Protein AF-A0A2N4XEI5-F1 (afdb_monomer)

Solvent-accessible surface area (backbone atoms only — not comparable to full-atom values): 5217 Å² total; per-residue (Å²): 107,72,58,40,72,76,58,39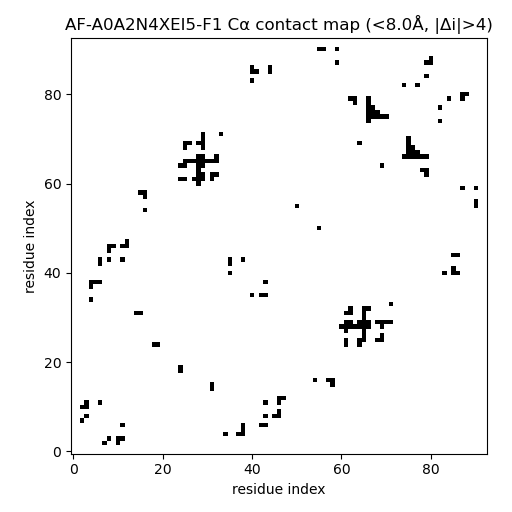,44,69,50,42,35,53,61,60,65,62,84,62,69,72,79,52,38,46,60,49,8,24,52,52,49,52,46,32,72,72,65,34,61,70,57,49,42,65,33,50,70,87,55,54,72,70,53,30,52,51,37,49,52,28,44,53,39,11,22,61,70,25,90,51,85,92,48,46,71,49,57,58,64,80,78,38,47,71,54,39,60,59,56,75,106

Foldseek 3Di:
DVCVLVLDLQVLLVLLQDDDPDPVLLVSLLVNVVSCVRPDLVSSCVSCVPPDLVSLVSSQSSVQSNQDRNPDPVRNPHDCCVPRVVSVVSSVD

Structure (mmCIF, N/CA/C/O backbone):
data_AF-A0A2N4XEI5-F1
#
_entry.id   AF-A0A2N4XEI5-F1
#
loop_
_atom_site.group_PDB
_atom_site.id
_atom_site.type_symbol
_atom_site.label_atom_id
_atom_site.label_alt_id
_atom_site.label_comp_id
_atom_site.label_asym_id
_atom_site.label_entity_id
_atom_site.label_seq_id
_atom_site.pdbx_PDB_ins_code
_atom_site.Cartn_x
_atom_site.Cartn_y
_atom_site.Cartn_z
_atom_site.occupancy
_atom_site.B_iso_or_equiv
_atom_site.auth_seq_id
_atom_site.auth_comp_id
_atom_site.auth_asym_id
_atom_site.auth_atom_id
_atom_site.pdbx_PDB_model_num
ATOM 1 N N . MET A 1 1 ? 12.646 -3.577 8.114 1.00 57.78 1 MET A N 1
ATOM 2 C CA . MET A 1 1 ? 12.045 -4.205 6.916 1.00 57.78 1 MET A CA 1
ATOM 3 C C . MET A 1 1 ? 11.624 -5.638 7.192 1.00 57.78 1 MET A C 1
ATOM 5 O O . MET A 1 1 ? 10.484 -5.951 6.899 1.00 57.78 1 MET A O 1
ATOM 9 N N . GLU A 1 2 ? 12.463 -6.474 7.811 1.00 61.88 2 GLU A N 1
ATOM 10 C CA . GLU A 1 2 ? 12.153 -7.897 8.059 1.00 61.88 2 GLU A CA 1
ATOM 11 C C . GLU A 1 2 ? 10.802 -8.149 8.763 1.00 61.88 2 GLU A C 1
ATOM 13 O O . GLU A 1 2 ? 10.045 -9.004 8.315 1.00 61.88 2 GLU A O 1
ATOM 18 N N . SER A 1 3 ? 10.421 -7.345 9.764 1.00 61.50 3 SER A N 1
ATOM 19 C CA . SER A 1 3 ? 9.113 -7.477 10.438 1.00 61.50 3 SER A CA 1
ATOM 20 C C . SER A 1 3 ? 7.908 -7.089 9.565 1.00 61.50 3 SER A C 1
ATOM 22 O O . SER A 1 3 ? 6.832 -7.665 9.683 1.00 61.50 3 SER A O 1
ATOM 24 N N . ALA A 1 4 ? 8.063 -6.135 8.641 1.00 63.12 4 ALA A N 1
ATOM 25 C CA . ALA A 1 4 ? 6.998 -5.810 7.686 1.00 63.12 4 ALA A CA 1
ATOM 26 C C . ALA A 1 4 ? 6.851 -6.917 6.629 1.00 63.12 4 ALA A C 1
ATOM 28 O O . ALA A 1 4 ? 5.744 -7.213 6.192 1.00 63.12 4 ALA A O 1
ATOM 29 N N . LEU A 1 5 ? 7.956 -7.581 6.275 1.00 63.44 5 LEU A N 1
ATOM 30 C CA . LEU A 1 5 ? 7.970 -8.714 5.348 1.00 63.44 5 LEU A CA 1
ATOM 31 C C . LEU A 1 5 ? 7.408 -10.002 5.973 1.00 63.44 5 LEU A C 1
ATOM 33 O O . LEU A 1 5 ? 6.823 -10.813 5.260 1.00 63.44 5 LEU A O 1
ATOM 37 N N . SER A 1 6 ? 7.488 -10.172 7.300 1.00 68.00 6 SER A N 1
ATOM 38 C CA . SER A 1 6 ? 6.703 -11.196 8.016 1.00 68.00 6 SER A CA 1
ATOM 39 C C . SER A 1 6 ? 5.213 -10.823 8.134 1.00 68.00 6 SER A C 1
ATOM 41 O O . SER A 1 6 ? 4.356 -11.655 8.454 1.00 68.00 6 SER A O 1
ATOM 43 N N . GLY A 1 7 ? 4.880 -9.583 7.769 1.00 61.53 7 GLY A N 1
ATOM 44 C CA . GLY A 1 7 ? 3.550 -8.999 7.724 1.00 61.53 7 GLY A CA 1
ATOM 45 C C . GLY A 1 7 ? 2.946 -8.724 9.095 1.00 61.53 7 GLY A C 1
ATOM 46 O O . GLY A 1 7 ? 1.762 -8.974 9.316 1.00 61.53 7 GLY A O 1
ATOM 47 N N . ASP A 1 8 ? 3.782 -8.209 9.990 1.00 82.75 8 ASP A N 1
ATOM 48 C CA . ASP A 1 8 ? 3.363 -7.532 11.209 1.00 82.75 8 ASP A CA 1
ATOM 49 C C . ASP A 1 8 ? 2.530 -6.281 10.879 1.00 82.75 8 ASP A C 1
ATOM 51 O O . ASP A 1 8 ? 2.972 -5.395 10.142 1.00 82.75 8 ASP A O 1
ATOM 55 N N . ILE A 1 9 ? 1.314 -6.217 11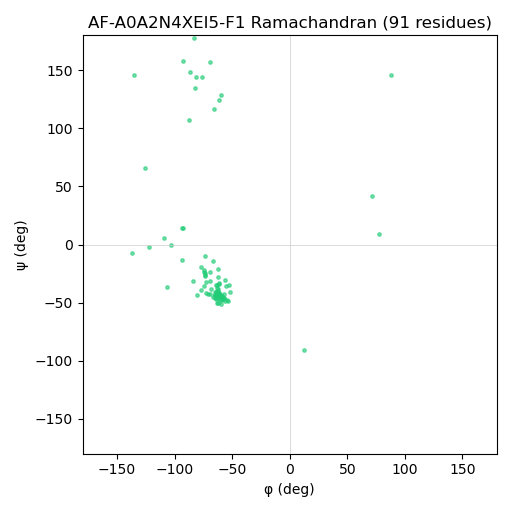.421 1.00 84.12 9 ILE A N 1
ATOM 56 C CA . ILE A 1 9 ? 0.318 -5.190 11.087 1.00 84.12 9 ILE A CA 1
ATOM 57 C C . ILE A 1 9 ? 0.811 -3.785 11.453 1.00 84.12 9 ILE A C 1
ATOM 59 O O . ILE A 1 9 ? 0.694 -2.866 10.639 1.00 84.12 9 ILE A O 1
ATOM 63 N N . ASP A 1 10 ? 1.395 -3.617 12.639 1.00 85.12 10 ASP A N 1
ATOM 64 C CA . ASP A 1 10 ? 1.842 -2.307 13.116 1.00 85.12 10 ASP A CA 1
ATOM 65 C C . ASP A 1 10 ? 3.034 -1.793 12.304 1.00 85.12 10 ASP A C 1
ATOM 67 O O . ASP A 1 10 ? 3.100 -0.608 11.963 1.00 85.12 10 ASP A O 1
ATOM 71 N N . SER A 1 11 ? 3.948 -2.686 11.920 1.00 85.56 11 SER A N 1
ATOM 72 C CA . SER A 1 11 ? 5.077 -2.359 11.049 1.00 85.56 11 SER A CA 1
ATOM 73 C C . SER A 1 11 ? 4.629 -1.946 9.648 1.00 85.56 11 SER A C 1
ATOM 75 O O . SER A 1 11 ? 5.158 -0.966 9.120 1.00 85.56 11 SER A O 1
ATOM 77 N N . ILE A 1 12 ? 3.658 -2.653 9.053 1.00 89.25 12 ILE A N 1
ATOM 78 C CA . ILE A 1 12 ? 3.102 -2.283 7.742 1.00 89.25 12 ILE A CA 1
ATOM 79 C C . ILE A 1 12 ? 2.440 -0.909 7.842 1.00 89.25 12 ILE A C 1
ATOM 81 O O . ILE A 1 12 ? 2.788 -0.014 7.077 1.00 89.25 12 ILE A O 1
ATOM 85 N N . LYS A 1 13 ? 1.563 -0.701 8.833 1.00 88.62 13 LYS A N 1
ATOM 86 C CA . LYS A 1 13 ? 0.884 0.585 9.033 1.00 88.62 13 LYS A CA 1
ATOM 87 C C . LYS A 1 13 ? 1.882 1.724 9.215 1.00 88.62 13 LYS A C 1
ATOM 89 O O . LYS A 1 13 ? 1.744 2.768 8.586 1.00 88.62 13 LYS A O 1
ATOM 94 N N . LYS A 1 14 ? 2.903 1.532 10.053 1.00 89.56 14 LYS A N 1
ATOM 95 C CA . LYS A 1 14 ? 3.936 2.546 10.286 1.00 89.56 14 LYS A CA 1
ATOM 96 C C . LYS A 1 14 ? 4.675 2.891 8.997 1.00 89.56 14 LYS A C 1
ATOM 98 O O . LYS A 1 14 ? 4.867 4.069 8.727 1.00 89.56 14 LYS A O 1
ATOM 103 N N . LEU A 1 15 ? 5.054 1.889 8.202 1.00 89.81 15 LEU A N 1
ATOM 104 C CA . LEU A 1 15 ? 5.714 2.096 6.913 1.00 89.81 15 LEU A CA 1
ATOM 105 C C . LEU A 1 15 ? 4.814 2.879 5.946 1.00 89.81 15 LEU A C 1
ATOM 107 O O . LEU A 1 15 ? 5.267 3.851 5.350 1.00 89.81 15 LEU A O 1
ATOM 111 N N . SER A 1 16 ? 3.538 2.506 5.841 1.00 89.69 16 SER A N 1
ATOM 112 C CA . SER A 1 16 ? 2.547 3.150 4.968 1.00 89.69 16 SER A CA 1
ATOM 113 C C . SER A 1 16 ? 2.275 4.619 5.299 1.00 89.69 16 SER A C 1
ATOM 115 O O . SER A 1 16 ? 1.778 5.351 4.448 1.00 89.69 16 SER A O 1
ATOM 117 N N . LEU A 1 17 ? 2.588 5.044 6.525 1.00 90.75 17 LEU A N 1
ATOM 118 C CA . LEU A 1 17 ? 2.357 6.399 7.027 1.00 90.75 17 LEU A CA 1
ATOM 119 C C . LEU A 1 17 ? 3.648 7.205 7.208 1.00 90.75 17 LEU A C 1
ATOM 121 O O . LEU A 1 17 ? 3.599 8.309 7.744 1.00 90.75 17 LEU A O 1
ATOM 125 N N . LEU A 1 18 ? 4.803 6.670 6.799 1.00 88.94 18 LEU A N 1
ATOM 126 C CA . LEU A 1 18 ? 6.038 7.446 6.813 1.00 88.94 18 LEU A CA 1
ATOM 127 C C . LEU A 1 18 ? 5.931 8.589 5.812 1.00 88.94 18 LEU A C 1
ATOM 129 O O . LEU A 1 18 ? 5.837 8.370 4.606 1.00 88.94 18 LEU A O 1
ATOM 133 N N . GLU A 1 19 ? 5.978 9.804 6.338 1.00 81.00 19 GLU A N 1
ATOM 134 C CA . GLU A 1 19 ? 5.994 11.009 5.534 1.00 81.00 19 GLU A CA 1
ATOM 135 C C . GLU A 1 19 ? 7.407 11.304 5.044 1.00 81.00 19 GLU A C 1
ATOM 137 O O . GLU A 1 19 ? 8.390 11.258 5.786 1.00 81.00 19 GLU A O 1
ATOM 142 N N . PHE A 1 20 ? 7.493 11.640 3.765 1.00 76.88 20 PHE A N 1
ATOM 143 C CA . PHE A 1 20 ? 8.738 11.970 3.101 1.00 76.88 20 PHE A CA 1
ATOM 144 C C . PHE A 1 20 ? 8.556 13.213 2.240 1.00 76.88 20 PHE A C 1
ATOM 146 O O . PHE A 1 20 ? 7.505 13.401 1.621 1.00 76.88 20 PHE A O 1
ATOM 153 N N . ASN A 1 21 ? 9.607 14.025 2.150 1.00 66.81 21 ASN A N 1
ATOM 154 C CA . ASN A 1 21 ? 9.649 15.162 1.239 1.00 66.81 21 ASN A CA 1
ATOM 155 C C . ASN A 1 21 ? 9.897 14.684 -0.208 1.00 66.81 21 ASN A C 1
ATOM 157 O O . ASN A 1 21 ? 10.619 13.716 -0.451 1.00 66.81 21 ASN A O 1
ATOM 161 N N . ASP A 1 22 ? 9.260 15.374 -1.154 1.00 63.00 22 ASP A N 1
ATOM 162 C CA . ASP A 1 22 ? 9.267 15.234 -2.621 1.00 63.00 22 ASP A CA 1
ATOM 163 C C . ASP A 1 22 ? 9.895 13.967 -3.220 1.00 63.00 22 ASP A C 1
ATOM 165 O O . ASP A 1 22 ? 9.188 12.981 -3.421 1.00 63.00 22 ASP A O 1
ATOM 169 N N . ALA A 1 23 ? 11.195 13.966 -3.532 1.00 64.00 23 ALA A N 1
ATOM 170 C CA . ALA A 1 23 ? 11.824 12.900 -4.321 1.00 64.00 23 ALA A CA 1
ATOM 171 C C . ALA A 1 23 ? 11.773 11.512 -3.654 1.00 64.00 23 ALA A C 1
ATOM 173 O O . ALA A 1 23 ? 11.741 10.486 -4.333 1.00 64.00 23 ALA A O 1
ATOM 174 N N . VAL A 1 24 ? 11.727 11.464 -2.322 1.00 74.19 24 VAL A N 1
ATOM 175 C CA . VAL A 1 24 ? 11.716 10.200 -1.573 1.00 74.19 24 VAL A CA 1
ATOM 176 C C . VAL A 1 24 ? 10.329 9.543 -1.609 1.00 74.19 24 VAL A C 1
ATOM 178 O O . VAL A 1 24 ? 10.221 8.326 -1.461 1.00 74.19 24 VAL A O 1
ATOM 181 N N . ARG A 1 25 ? 9.267 10.306 -1.916 1.00 73.25 25 ARG A N 1
ATOM 182 C CA . ARG A 1 25 ? 7.903 9.772 -2.060 1.00 73.25 25 ARG A CA 1
ATOM 183 C C . ARG A 1 25 ? 7.780 8.770 -3.208 1.00 73.25 25 ARG A C 1
ATOM 185 O O . ARG A 1 25 ? 7.041 7.802 -3.066 1.00 73.25 25 ARG A O 1
ATOM 192 N N . TYR A 1 26 ? 8.518 8.970 -4.304 1.00 73.19 26 TYR A N 1
ATOM 193 C CA . TYR A 1 26 ? 8.515 8.053 -5.451 1.00 73.19 26 TYR A CA 1
ATOM 194 C C . TYR A 1 26 ? 9.040 6.670 -5.071 1.00 73.19 26 TYR A C 1
ATOM 196 O O . TYR A 1 26 ? 8.382 5.657 -5.304 1.00 73.19 26 TYR A O 1
ATOM 204 N N . VAL A 1 27 ? 10.209 6.644 -4.426 1.00 80.06 27 VAL A N 1
ATOM 205 C CA . VAL A 1 27 ? 10.848 5.405 -3.971 1.00 80.06 27 VAL A CA 1
ATOM 206 C C . VAL A 1 27 ? 9.981 4.718 -2.920 1.00 80.06 27 VAL A C 1
ATOM 208 O O . VAL A 1 27 ? 9.780 3.508 -2.983 1.00 80.06 27 VAL A O 1
ATOM 211 N N . HIS A 1 28 ? 9.417 5.488 -1.987 1.00 89.31 28 HIS A N 1
ATOM 212 C CA . HIS A 1 28 ? 8.561 4.938 -0.939 1.00 89.31 28 HIS A CA 1
ATOM 213 C C . HIS A 1 28 ? 7.268 4.326 -1.488 1.00 89.31 28 HIS A C 1
ATOM 215 O O . HIS A 1 28 ? 6.886 3.231 -1.080 1.00 89.31 28 HIS A O 1
ATOM 221 N N . GLY A 1 29 ? 6.631 4.975 -2.466 1.00 89.94 29 GLY A N 1
ATOM 222 C CA . GLY A 1 29 ? 5.451 4.436 -3.142 1.00 89.94 29 GLY A CA 1
ATOM 223 C C . GLY A 1 29 ? 5.712 3.076 -3.788 1.00 89.94 29 GLY A C 1
ATOM 224 O O . GLY A 1 29 ? 4.942 2.138 -3.580 1.00 89.94 29 GLY A O 1
ATOM 225 N N . ALA A 1 30 ? 6.833 2.933 -4.504 1.00 90.25 30 ALA A N 1
ATOM 226 C CA . ALA A 1 30 ? 7.226 1.659 -5.110 1.00 90.25 30 ALA A CA 1
ATOM 227 C C . ALA A 1 30 ? 7.449 0.558 -4.056 1.00 90.25 30 ALA A C 1
ATOM 229 O O . ALA A 1 30 ? 6.972 -0.561 -4.225 1.00 90.25 30 ALA A O 1
ATOM 230 N N . VAL A 1 31 ? 8.091 0.891 -2.929 1.00 91.06 31 VAL A N 1
ATOM 231 C CA . VAL A 1 31 ? 8.295 -0.048 -1.811 1.00 91.06 31 VAL A CA 1
ATOM 232 C C . VAL A 1 31 ? 6.967 -0.527 -1.224 1.00 91.06 31 VAL A C 1
ATOM 234 O O . VAL A 1 31 ? 6.825 -1.712 -0.923 1.00 91.06 31 VAL A O 1
ATOM 237 N N . ILE A 1 32 ? 5.982 0.363 -1.064 1.00 93.75 32 ILE A N 1
ATOM 238 C CA . ILE A 1 32 ? 4.658 -0.024 -0.562 1.00 93.75 32 ILE A CA 1
ATOM 239 C C . ILE A 1 32 ? 3.958 -0.959 -1.560 1.00 93.75 32 ILE A C 1
ATOM 241 O O . ILE A 1 32 ? 3.388 -1.967 -1.146 1.00 93.75 32 ILE A O 1
ATOM 245 N N . VAL A 1 33 ? 4.020 -0.667 -2.861 1.00 94.56 33 VAL A N 1
ATOM 246 C CA . VAL A 1 33 ? 3.436 -1.531 -3.902 1.00 94.56 33 VAL A CA 1
ATOM 247 C C . VAL A 1 33 ? 4.072 -2.923 -3.883 1.00 94.56 33 VAL A C 1
ATOM 249 O O . VAL A 1 33 ? 3.353 -3.923 -3.846 1.00 94.56 33 VAL A O 1
ATOM 252 N N . ASP A 1 34 ? 5.401 -3.004 -3.835 1.00 91.94 34 ASP A N 1
ATOM 253 C CA . ASP A 1 34 ? 6.119 -4.280 -3.766 1.00 91.94 34 ASP A CA 1
ATOM 254 C C . ASP A 1 34 ? 5.783 -5.057 -2.489 1.00 91.94 34 ASP A C 1
ATOM 256 O O . ASP A 1 34 ? 5.584 -6.275 -2.535 1.00 91.94 34 ASP A O 1
ATOM 260 N N . LEU A 1 35 ? 5.635 -4.358 -1.359 1.00 92.62 35 LEU A N 1
ATOM 261 C CA . LEU A 1 35 ? 5.188 -4.967 -0.112 1.00 92.62 35 LEU A CA 1
ATOM 262 C C . LEU A 1 35 ? 3.806 -5.604 -0.279 1.00 92.62 35 LEU A C 1
ATOM 264 O O . LEU A 1 35 ? 3.640 -6.762 0.100 1.00 92.62 35 LEU A O 1
ATOM 268 N N . ILE A 1 36 ? 2.837 -4.894 -0.869 1.00 94.88 36 ILE A N 1
ATOM 269 C CA . ILE A 1 36 ? 1.487 -5.428 -1.112 1.00 94.88 36 ILE A CA 1
ATOM 270 C C . ILE A 1 36 ? 1.549 -6.668 -2.006 1.00 94.88 36 ILE A C 1
ATOM 272 O O . ILE A 1 36 ? 0.905 -7.672 -1.700 1.00 94.88 36 ILE A O 1
ATOM 276 N N . LEU A 1 37 ? 2.346 -6.630 -3.078 1.00 93.00 37 LEU A N 1
ATOM 277 C CA . LEU A 1 37 ? 2.529 -7.775 -3.975 1.00 93.00 37 LEU A CA 1
ATOM 278 C C . LEU A 1 37 ? 3.131 -8.989 -3.259 1.00 93.00 37 LEU A C 1
ATOM 280 O O . LEU A 1 37 ? 2.804 -10.123 -3.603 1.00 93.00 37 LEU A O 1
ATOM 284 N N . GLN A 1 38 ? 3.992 -8.765 -2.268 1.00 92.88 38 GLN A N 1
ATOM 285 C CA . GLN A 1 38 ? 4.638 -9.830 -1.511 1.00 92.88 38 GLN A CA 1
ATOM 286 C C . GLN A 1 38 ? 3.744 -10.418 -0.412 1.00 92.88 38 GLN A C 1
ATOM 288 O O . GLN A 1 38 ? 3.717 -11.636 -0.236 1.00 92.88 38 GLN A O 1
ATOM 293 N N . ILE A 1 39 ? 3.036 -9.579 0.351 1.00 92.75 39 ILE A N 1
ATOM 294 C CA . ILE A 1 39 ? 2.248 -10.026 1.515 1.00 92.75 39 ILE A CA 1
ATOM 295 C C . ILE A 1 39 ? 0.782 -10.321 1.183 1.00 92.75 39 ILE A C 1
ATOM 297 O O . ILE A 1 39 ? 0.078 -10.924 1.995 1.00 92.75 39 ILE A O 1
ATOM 301 N N . GLY A 1 40 ? 0.328 -9.890 0.008 1.00 94.44 40 GLY A N 1
ATOM 302 C CA . GLY A 1 40 ? -1.047 -9.998 -0.452 1.00 94.44 40 GLY A CA 1
ATOM 303 C C . GLY A 1 40 ? -1.923 -8.817 -0.029 1.00 94.44 40 GLY A C 1
ATOM 304 O O . GLY A 1 40 ? -1.809 -8.265 1.070 1.00 94.44 40 GLY A O 1
ATOM 305 N N . GLU A 1 41 ? -2.867 -8.476 -0.906 1.00 95.31 41 GLU A N 1
ATOM 306 C CA . GLU A 1 41 ? -3.768 -7.331 -0.756 1.00 95.31 41 GLU A CA 1
ATOM 307 C C . GLU A 1 41 ? -4.524 -7.334 0.581 1.00 95.31 41 GLU A C 1
ATOM 309 O O . GLU A 1 41 ? -4.530 -6.334 1.295 1.00 95.31 41 GLU A O 1
ATOM 314 N N . GLN A 1 42 ? -5.127 -8.466 0.954 1.00 94.88 42 GLN A N 1
ATOM 315 C CA . GLN A 1 42 ? -5.959 -8.566 2.159 1.00 94.88 42 GLN A CA 1
ATOM 316 C C . GLN A 1 42 ? -5.160 -8.332 3.445 1.00 94.88 42 GLN A C 1
ATOM 318 O O . GLN A 1 42 ? -5.662 -7.724 4.392 1.00 94.88 42 GLN A O 1
ATOM 323 N N . LYS A 1 43 ? -3.897 -8.773 3.473 1.00 93.69 43 LYS A N 1
ATOM 324 C CA . LYS A 1 43 ? -3.021 -8.590 4.632 1.00 93.69 43 LYS A CA 1
ATOM 325 C C . LYS A 1 43 ? -2.620 -7.126 4.786 1.00 93.69 43 LYS A C 1
ATOM 327 O O . LYS A 1 43 ? -2.681 -6.588 5.890 1.00 93.69 43 LYS A O 1
ATOM 332 N N . TYR A 1 44 ? -2.290 -6.465 3.677 1.00 96.19 44 TYR A N 1
ATOM 333 C CA . TYR A 1 44 ? -2.046 -5.027 3.688 1.00 96.19 44 TYR A CA 1
ATOM 334 C C . TYR A 1 44 ? -3.303 -4.242 4.078 1.00 96.19 44 TYR A C 1
ATOM 336 O O . TYR A 1 44 ? -3.235 -3.386 4.957 1.00 96.19 44 TYR A O 1
ATOM 344 N N . LEU A 1 45 ? -4.462 -4.566 3.496 1.00 96.00 45 LEU A N 1
ATOM 345 C CA . LEU A 1 45 ? -5.729 -3.917 3.826 1.00 96.00 45 LEU A CA 1
ATOM 346 C C . LEU A 1 45 ? -6.009 -3.992 5.330 1.00 96.00 45 LEU A C 1
ATOM 348 O O . LEU A 1 45 ? -6.265 -2.959 5.945 1.00 96.00 45 LEU A O 1
ATOM 352 N N . GLY A 1 46 ? -5.865 -5.179 5.931 1.00 95.31 46 GLY A N 1
ATOM 353 C CA . GLY A 1 46 ? -6.011 -5.383 7.374 1.00 95.31 46 GLY A CA 1
ATOM 354 C C . GLY A 1 46 ? -5.146 -4.441 8.217 1.00 95.31 46 GLY A C 1
ATOM 355 O O . GLY A 1 46 ? -5.594 -3.966 9.259 1.00 95.31 46 GLY A O 1
ATOM 356 N N . SER A 1 47 ? -3.946 -4.099 7.738 1.00 94.06 47 SER A N 1
ATOM 357 C CA . SER A 1 47 ? -3.043 -3.189 8.448 1.00 94.06 47 SER A CA 1
ATOM 358 C C . SER A 1 47 ? -3.462 -1.716 8.405 1.00 94.06 47 SER A C 1
ATOM 360 O O . SER A 1 47 ? -3.163 -0.954 9.326 1.00 94.06 47 SER A O 1
ATOM 362 N N . ILE A 1 48 ? -4.210 -1.314 7.375 1.00 94.88 48 ILE A N 1
ATOM 363 C CA . ILE A 1 48 ? -4.631 0.078 7.176 1.00 94.88 48 ILE A CA 1
ATOM 364 C C . ILE A 1 48 ? -6.096 0.333 7.558 1.00 94.88 48 ILE A C 1
ATOM 366 O O . ILE A 1 48 ? -6.539 1.476 7.486 1.00 94.88 48 ILE A O 1
ATOM 370 N N . LEU A 1 49 ? -6.848 -0.675 8.021 1.00 94.06 49 LEU A N 1
ATOM 371 C CA . LEU A 1 49 ? -8.277 -0.540 8.363 1.00 94.06 49 LEU A CA 1
ATOM 372 C C . LEU A 1 49 ? -8.574 0.558 9.395 1.00 94.06 49 LEU A C 1
ATOM 374 O O . LEU A 1 49 ? -9.643 1.161 9.363 1.00 94.06 49 LEU A O 1
ATOM 378 N N . SER A 1 50 ? -7.633 0.825 10.302 1.00 92.31 50 SER A N 1
ATOM 379 C CA . SER A 1 50 ? -7.765 1.828 11.369 1.00 92.31 50 SER A CA 1
ATOM 380 C C . SER A 1 50 ? -7.227 3.214 10.989 1.00 92.31 50 SER A C 1
ATOM 382 O O . SER A 1 50 ? -6.974 4.034 11.872 1.00 92.31 50 SER A O 1
ATOM 384 N N . THR A 1 51 ? -6.979 3.473 9.702 1.00 93.31 51 THR A N 1
ATOM 385 C CA . THR A 1 51 ? -6.493 4.777 9.229 1.00 93.31 51 THR A CA 1
ATOM 386 C C . THR A 1 51 ? -7.624 5.795 9.080 1.00 93.31 51 THR A C 1
ATOM 388 O O . THR A 1 51 ? -8.752 5.456 8.712 1.00 93.31 51 THR A O 1
ATOM 391 N N . ASN A 1 52 ? -7.321 7.057 9.388 1.00 94.44 52 ASN A N 1
ATOM 392 C CA . ASN A 1 52 ? -8.238 8.181 9.189 1.00 94.44 52 ASN A CA 1
ATOM 393 C C . ASN A 1 52 ? -8.191 8.697 7.732 1.00 94.44 52 ASN A C 1
ATOM 395 O O . ASN A 1 52 ? -7.417 8.203 6.915 1.00 94.44 52 ASN A O 1
ATOM 399 N N . GLN A 1 53 ? -9.012 9.695 7.393 1.00 94.00 53 GLN A N 1
ATOM 400 C CA . GLN A 1 53 ? -9.107 10.203 6.016 1.00 94.00 53 GLN A CA 1
ATOM 401 C C . GLN A 1 53 ? -7.804 10.817 5.480 1.00 94.00 53 GLN A C 1
ATOM 403 O O . GLN A 1 53 ? -7.437 10.571 4.333 1.00 94.00 53 GLN A O 1
ATOM 408 N N . GLU A 1 54 ? -7.067 11.562 6.303 1.00 92.69 54 GLU A N 1
ATOM 409 C CA . GLU A 1 54 ? -5.780 12.151 5.900 1.00 92.69 54 GLU A CA 1
ATOM 410 C C . GLU A 1 54 ? -4.743 11.061 5.602 1.00 92.69 54 GLU A C 1
ATOM 412 O O . GLU A 1 54 ? -4.066 11.081 4.575 1.00 92.69 54 GLU A O 1
ATOM 417 N N . GLN A 1 55 ? -4.683 10.047 6.463 1.00 94.19 55 GLN A N 1
ATOM 418 C CA . GLN A 1 55 ? -3.821 8.882 6.297 1.00 94.19 55 GLN A CA 1
ATOM 419 C C . GLN A 1 55 ? -4.194 8.068 5.054 1.00 94.19 55 GLN A C 1
ATOM 421 O O . GLN A 1 55 ? -3.311 7.632 4.318 1.00 94.19 55 GLN A O 1
ATOM 426 N N . LYS A 1 56 ? -5.491 7.893 4.776 1.00 95.38 56 LYS A N 1
ATOM 427 C CA . LYS A 1 56 ? -5.963 7.250 3.542 1.00 95.38 56 LYS A CA 1
ATOM 428 C C . LYS A 1 56 ? -5.521 8.018 2.303 1.00 95.38 56 LYS A C 1
ATOM 430 O O . LYS A 1 56 ? -5.039 7.402 1.355 1.00 95.38 56 LYS A O 1
ATOM 435 N N . TYR A 1 57 ? -5.643 9.344 2.314 1.00 93.06 57 TYR A N 1
ATOM 436 C CA . TYR A 1 57 ? -5.190 10.186 1.209 1.00 93.06 57 TYR A CA 1
ATOM 437 C C . TYR A 1 57 ? -3.679 10.055 0.973 1.00 93.06 57 TYR A C 1
ATOM 439 O O . TYR A 1 57 ? -3.240 9.896 -0.170 1.00 93.06 57 TYR A O 1
ATOM 447 N N . LEU A 1 58 ? -2.888 10.054 2.049 1.00 92.50 58 LEU A N 1
ATOM 448 C CA . LEU A 1 58 ? -1.443 9.847 1.982 1.00 92.50 58 LEU A CA 1
ATOM 449 C C . LEU A 1 58 ? -1.100 8.485 1.365 1.00 92.50 58 LEU A C 1
ATOM 451 O O . LEU A 1 58 ? -0.346 8.417 0.394 1.00 92.50 58 LEU A O 1
ATOM 455 N N . ILE A 1 59 ? -1.704 7.410 1.878 1.00 94.81 59 ILE A N 1
ATOM 456 C CA . ILE A 1 59 ? -1.496 6.049 1.371 1.00 94.81 59 ILE A CA 1
ATOM 457 C C . ILE A 1 59 ? -1.881 5.966 -0.105 1.00 94.81 59 ILE A C 1
ATOM 459 O O . ILE A 1 59 ? -1.108 5.450 -0.907 1.00 94.81 59 ILE A O 1
ATOM 463 N N . LYS A 1 60 ? -3.046 6.503 -0.482 1.00 94.88 60 LYS A N 1
ATOM 464 C CA . LYS A 1 60 ? -3.501 6.520 -1.874 1.00 94.88 60 LYS A CA 1
ATOM 465 C C . LYS A 1 60 ? -2.488 7.223 -2.776 1.00 94.88 60 LYS A C 1
ATOM 467 O O . LYS A 1 60 ? -2.126 6.680 -3.811 1.00 94.88 60 LYS A O 1
ATOM 472 N N . THR A 1 61 ? -1.992 8.383 -2.350 1.00 92.00 61 THR A N 1
ATOM 473 C CA . THR A 1 61 ? -0.979 9.144 -3.091 1.00 92.00 61 THR A CA 1
ATOM 474 C C . THR A 1 61 ? 0.288 8.315 -3.302 1.00 92.00 61 THR A C 1
ATOM 476 O O . THR A 1 61 ? 0.807 8.264 -4.413 1.00 92.00 61 THR A O 1
ATOM 479 N N . TYR A 1 62 ? 0.767 7.612 -2.271 1.00 93.81 62 TYR A N 1
ATOM 480 C CA . TYR A 1 62 ? 1.929 6.734 -2.411 1.00 93.81 62 TYR A CA 1
ATOM 481 C C . TYR A 1 62 ? 1.693 5.572 -3.373 1.00 93.81 62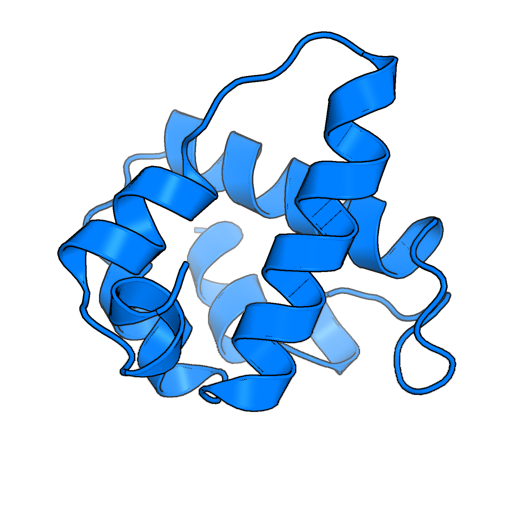 TYR A C 1
ATOM 483 O O . TYR A 1 62 ? 2.579 5.265 -4.168 1.00 93.81 62 TYR A O 1
ATOM 491 N N . LEU A 1 63 ? 0.518 4.946 -3.329 1.00 94.44 63 LEU A N 1
ATOM 492 C CA . LEU A 1 63 ? 0.187 3.841 -4.225 1.00 94.44 63 LEU A CA 1
ATOM 493 C C . LEU A 1 63 ? 0.072 4.300 -5.680 1.00 94.44 63 LEU A C 1
ATOM 495 O O . LEU A 1 63 ? 0.667 3.675 -6.554 1.00 94.44 63 LEU A O 1
ATOM 499 N N . ASP A 1 64 ? -0.617 5.414 -5.934 1.00 92.19 64 ASP A N 1
ATOM 500 C CA . ASP A 1 64 ? -0.753 5.982 -7.279 1.00 92.19 64 ASP A CA 1
ATOM 501 C C .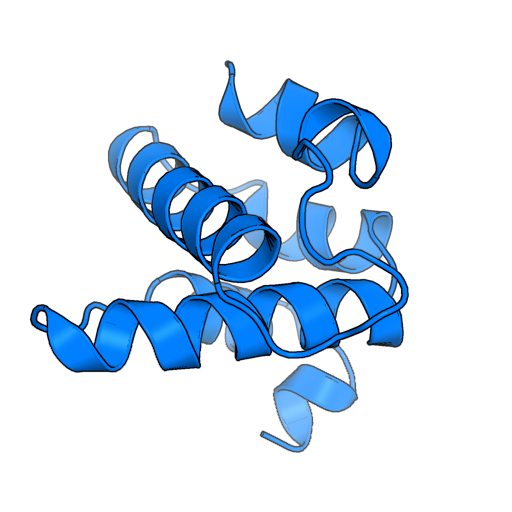 ASP A 1 64 ? 0.627 6.330 -7.867 1.00 92.19 64 ASP A C 1
ATOM 503 O O . ASP A 1 64 ? 0.929 6.006 -9.018 1.00 92.19 64 ASP A O 1
ATOM 507 N N . ILE A 1 65 ? 1.505 6.931 -7.056 1.00 90.25 65 ILE A N 1
ATOM 508 C CA . ILE A 1 65 ? 2.883 7.247 -7.445 1.00 90.25 65 ILE A CA 1
ATOM 509 C C . ILE A 1 65 ? 3.696 5.968 -7.693 1.00 90.25 65 ILE A C 1
ATOM 511 O O . ILE A 1 65 ? 4.406 5.881 -8.694 1.00 90.25 65 ILE A O 1
ATOM 515 N N . GLY A 1 66 ? 3.601 4.977 -6.804 1.00 91.00 66 GLY A N 1
ATOM 516 C CA . GLY A 1 66 ? 4.334 3.715 -6.910 1.00 91.00 66 GLY A CA 1
ATOM 517 C C . GLY A 1 66 ? 3.960 2.908 -8.151 1.00 91.00 66 GLY A C 1
ATOM 518 O O . GLY A 1 66 ? 4.835 2.325 -8.783 1.00 91.00 66 GLY A O 1
ATOM 519 N N . LEU A 1 67 ? 2.685 2.921 -8.542 1.00 92.00 67 LEU A N 1
ATOM 520 C CA . LEU A 1 67 ? 2.215 2.274 -9.769 1.00 92.00 67 LEU A CA 1
ATOM 521 C C . LEU A 1 67 ? 2.606 3.062 -11.028 1.00 92.00 67 LEU A C 1
ATOM 523 O O . LEU A 1 67 ? 2.945 2.463 -12.047 1.00 92.00 67 LEU A O 1
ATOM 527 N N . SER A 1 68 ? 2.612 4.396 -10.959 1.00 88.56 68 SER A N 1
ATOM 528 C CA . SER A 1 68 ? 2.932 5.256 -12.110 1.00 88.56 68 SER A CA 1
ATOM 529 C C . SER A 1 68 ? 4.430 5.325 -12.418 1.00 88.56 68 SER A C 1
ATOM 531 O O . SER A 1 68 ? 4.824 5.353 -13.581 1.00 88.56 68 SER A O 1
ATOM 533 N N . TYR A 1 69 ? 5.267 5.371 -11.379 1.00 83.62 69 TYR A N 1
ATOM 534 C CA . TYR A 1 69 ? 6.703 5.659 -11.490 1.00 83.62 69 TYR A CA 1
ATOM 535 C C . TYR A 1 69 ? 7.602 4.554 -10.926 1.00 83.62 69 TYR A C 1
ATOM 537 O O . TYR A 1 69 ? 8.826 4.677 -10.974 1.00 83.62 69 TYR A O 1
ATOM 545 N N . GLY A 1 70 ? 7.027 3.493 -10.358 1.00 81.81 70 GLY A N 1
ATOM 546 C CA . GLY A 1 70 ? 7.790 2.344 -9.888 1.00 81.81 70 GLY A CA 1
ATOM 547 C C . GLY A 1 70 ? 8.391 1.538 -11.038 1.00 81.81 70 GLY A C 1
ATOM 548 O O . GLY A 1 70 ? 7.891 1.535 -12.158 1.00 81.81 70 GLY A O 1
ATOM 549 N N . ASN A 1 71 ? 9.456 0.797 -10.735 1.00 81.25 71 ASN A N 1
ATOM 550 C CA . ASN A 1 71 ? 10.184 -0.014 -11.716 1.00 81.25 71 ASN A CA 1
ATOM 551 C C . ASN A 1 71 ? 9.702 -1.474 -11.778 1.00 81.25 71 ASN A C 1
ATOM 553 O O . ASN A 1 71 ? 10.407 -2.326 -12.316 1.00 81.25 71 ASN A O 1
ATOM 557 N N . ASN A 1 72 ? 8.541 -1.798 -11.196 1.00 83.50 72 ASN A N 1
ATOM 558 C CA . ASN A 1 72 ? 8.033 -3.166 -11.185 1.00 83.50 72 ASN A CA 1
ATOM 559 C C . ASN A 1 72 ? 7.212 -3.447 -12.460 1.00 83.50 72 ASN A C 1
ATOM 561 O O . ASN A 1 72 ? 6.070 -2.992 -12.562 1.00 83.50 72 ASN A O 1
ATOM 565 N N . PRO A 1 73 ? 7.729 -4.244 -13.416 1.00 85.25 73 PRO A N 1
ATOM 566 C CA . PRO A 1 73 ? 7.091 -4.433 -14.719 1.00 85.25 73 PRO A CA 1
ATOM 567 C C . PRO A 1 7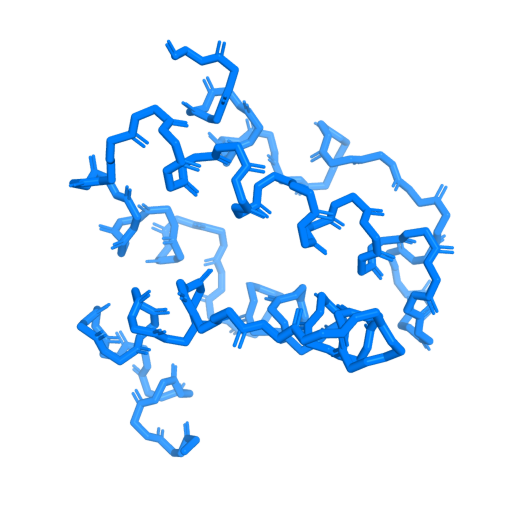3 ? 5.740 -5.157 -14.650 1.00 85.25 73 PRO A C 1
ATOM 569 O O . PRO A 1 73 ? 5.005 -5.153 -15.630 1.00 85.25 73 PRO A O 1
ATOM 572 N N . LYS A 1 74 ? 5.394 -5.787 -13.518 1.00 84.81 74 LYS A N 1
ATOM 573 C CA . LYS A 1 74 ? 4.098 -6.463 -13.350 1.00 84.81 74 LYS A CA 1
ATOM 574 C C . LYS A 1 74 ? 2.934 -5.490 -13.181 1.00 84.81 74 LYS A C 1
ATOM 576 O O . LYS A 1 74 ? 1.797 -5.880 -13.414 1.00 84.81 74 LYS A O 1
ATOM 581 N N . VAL A 1 75 ? 3.218 -4.279 -12.706 1.00 86.94 75 VAL A N 1
ATOM 582 C CA . VAL A 1 75 ? 2.202 -3.321 -12.243 1.00 86.94 75 VAL A CA 1
ATOM 583 C C . VAL A 1 75 ? 2.464 -1.889 -12.712 1.00 86.94 75 VAL A C 1
ATOM 585 O O . VAL A 1 75 ? 1.624 -1.014 -12.518 1.00 86.94 75 VAL A O 1
ATOM 588 N N . MET A 1 76 ? 3.615 -1.630 -13.334 1.00 87.88 76 MET A N 1
ATOM 589 C CA . MET A 1 76 ? 3.977 -0.308 -13.833 1.00 87.88 76 MET A CA 1
ATOM 590 C C . MET A 1 76 ? 2.960 0.191 -14.867 1.00 87.88 76 MET A C 1
ATOM 592 O O . MET A 1 76 ? 2.655 -0.500 -15.838 1.00 87.88 76 MET A O 1
ATOM 596 N N . GLY A 1 77 ? 2.464 1.411 -14.660 1.00 86.31 77 GLY A N 1
ATOM 597 C CA . GLY A 1 77 ? 1.500 2.067 -15.544 1.00 86.31 77 GLY A CA 1
ATOM 598 C C . GLY A 1 77 ? 0.059 1.572 -15.398 1.00 86.31 77 GLY A C 1
ATOM 599 O O . GLY A 1 77 ? -0.780 1.940 -16.215 1.00 86.31 77 GLY A O 1
ATOM 600 N N . THR A 1 78 ? -0.235 0.748 -14.390 1.00 90.75 78 THR A N 1
ATOM 601 C CA . THR A 1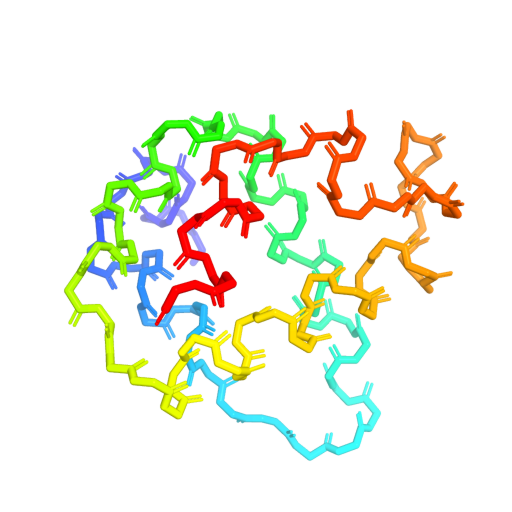 78 ? -1.604 0.297 -14.092 1.00 90.75 78 THR A CA 1
ATOM 602 C C . THR A 1 78 ? -2.288 1.200 -13.072 1.00 90.75 78 THR A C 1
ATOM 604 O O . THR A 1 78 ? -1.626 1.896 -12.299 1.00 90.75 78 THR A O 1
ATOM 607 N N . GLU A 1 79 ? -3.621 1.196 -13.054 1.00 91.75 79 GLU A N 1
ATOM 608 C CA . GLU A 1 79 ? -4.375 1.949 -12.059 1.00 91.75 79 GLU A CA 1
ATOM 609 C C . GLU A 1 79 ? -4.585 1.138 -10.777 1.00 91.75 79 GLU A C 1
ATOM 611 O O . GLU A 1 79 ? -4.760 -0.082 -10.790 1.00 91.75 79 GLU A O 1
ATOM 616 N N . LEU A 1 80 ? -4.647 1.838 -9.639 1.00 92.62 80 LEU A N 1
ATOM 617 C CA . LEU A 1 80 ? -4.845 1.215 -8.328 1.00 92.62 80 LEU A CA 1
ATOM 618 C C . LEU A 1 80 ? -6.104 0.331 -8.270 1.00 92.62 80 LEU A C 1
ATOM 620 O O . LEU A 1 80 ? -6.097 -0.715 -7.622 1.00 92.62 80 LEU A O 1
ATOM 624 N N . GLN A 1 81 ? -7.172 0.736 -8.962 1.00 93.69 81 GLN A N 1
ATOM 625 C CA . GLN A 1 81 ? -8.442 0.006 -9.004 1.00 93.69 81 GLN A CA 1
ATOM 626 C C . GLN A 1 81 ? -8.377 -1.322 -9.773 1.00 93.69 81 GLN A C 1
ATOM 628 O O . GLN A 1 81 ? -9.186 -2.210 -9.495 1.00 93.69 81 GLN 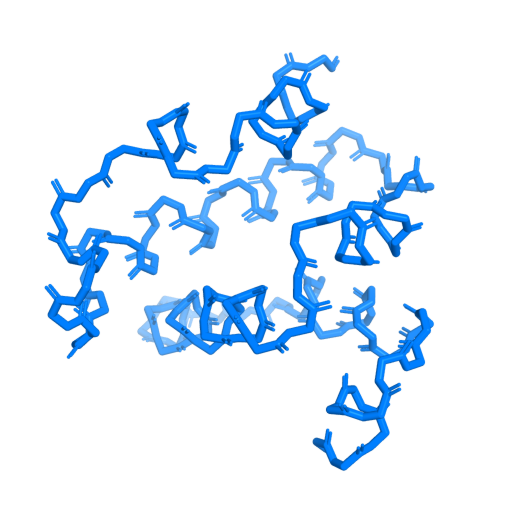A O 1
ATOM 633 N N . ASP A 1 82 ? -7.418 -1.459 -10.694 1.00 92.19 82 ASP A N 1
ATOM 634 C CA . ASP A 1 82 ? -7.272 -2.638 -11.551 1.00 92.19 82 ASP A CA 1
ATOM 635 C C . ASP A 1 82 ? -6.488 -3.753 -10.855 1.00 92.19 82 ASP A C 1
ATOM 637 O O . ASP A 1 82 ? -6.738 -4.934 -11.092 1.00 92.19 82 ASP A O 1
ATOM 641 N N . ILE A 1 83 ? -5.547 -3.385 -9.978 1.00 93.56 83 ILE A N 1
ATOM 642 C CA . ILE A 1 83 ? -4.644 -4.340 -9.319 1.00 93.56 83 ILE A CA 1
ATOM 643 C C . ILE A 1 83 ? -4.986 -4.565 -7.845 1.00 93.56 83 ILE A C 1
ATOM 645 O O . ILE A 1 83 ? -4.885 -5.692 -7.360 1.00 93.56 83 ILE A O 1
ATOM 649 N N . PHE A 1 84 ? -5.417 -3.527 -7.126 1.00 95.06 84 PHE A N 1
ATOM 650 C CA . PHE A 1 84 ? -5.733 -3.606 -5.698 1.00 95.06 84 PHE A CA 1
ATOM 651 C C . PHE A 1 84 ? -7.153 -3.099 -5.420 1.00 95.06 84 PHE A C 1
ATOM 653 O O . PHE A 1 84 ? -7.366 -2.074 -4.766 1.00 95.06 84 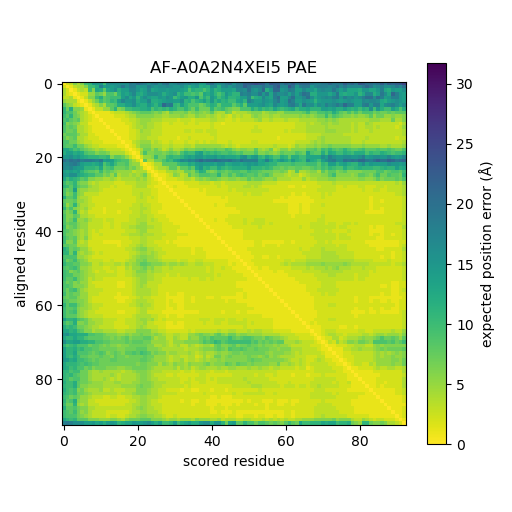PHE A O 1
ATOM 660 N N . HIS A 1 85 ? -8.144 -3.829 -5.935 1.00 95.06 85 HIS A N 1
ATOM 661 C CA . HIS A 1 85 ? -9.555 -3.443 -5.900 1.00 95.06 85 HIS A CA 1
ATOM 662 C C . HIS A 1 85 ? -10.104 -3.192 -4.483 1.00 95.06 85 HIS A C 1
ATOM 664 O O . HIS A 1 85 ? -10.824 -2.219 -4.245 1.00 95.06 85 HIS A O 1
ATOM 670 N N . SER A 1 86 ? -9.757 -4.049 -3.521 1.00 96.69 86 SER A N 1
ATOM 671 C CA . SER A 1 86 ? -10.208 -3.951 -2.129 1.00 96.69 86 SER A CA 1
ATOM 672 C C . SER A 1 86 ? -9.573 -2.751 -1.427 1.00 96.69 86 SER A C 1
ATOM 674 O O . SER A 1 86 ? -10.256 -2.012 -0.713 1.00 96.69 86 SER A O 1
ATOM 676 N N . ILE A 1 87 ? -8.273 -2.531 -1.655 1.00 96.88 87 ILE A N 1
ATOM 677 C CA . ILE A 1 87 ? -7.555 -1.364 -1.128 1.00 96.88 87 ILE A CA 1
ATOM 678 C C . ILE A 1 87 ? -8.134 -0.082 -1.731 1.00 96.88 87 ILE A C 1
ATOM 680 O O . ILE A 1 87 ? -8.468 0.841 -0.989 1.00 96.88 87 ILE A O 1
ATOM 684 N N . TYR A 1 88 ? -8.334 -0.034 -3.050 1.00 96.62 88 TYR A N 1
ATOM 685 C CA . TYR A 1 88 ? -8.939 1.109 -3.733 1.00 96.62 88 TYR A CA 1
ATOM 686 C C . TYR A 1 88 ? -10.319 1.452 -3.155 1.00 96.62 88 TYR A C 1
ATOM 688 O O . TYR A 1 88 ? -10.585 2.602 -2.794 1.00 96.62 88 TYR A O 1
ATOM 696 N N . ALA A 1 89 ? -11.184 0.447 -3.000 1.00 95.94 89 ALA A N 1
ATOM 697 C CA . ALA A 1 89 ? -12.521 0.626 -2.445 1.00 95.94 89 ALA A CA 1
ATOM 698 C C . ALA A 1 89 ? -12.501 1.148 -0.997 1.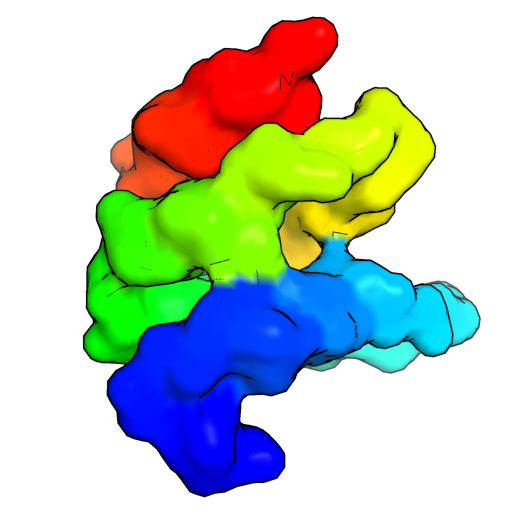00 95.94 89 ALA A C 1
ATOM 700 O O . ALA A 1 89 ? -13.388 1.911 -0.611 1.00 95.94 89 ALA A O 1
ATOM 701 N N . PHE A 1 90 ? -11.509 0.755 -0.193 1.00 96.12 90 PHE A N 1
ATOM 702 C CA . PHE A 1 90 ? -11.334 1.256 1.171 1.00 96.12 90 PHE A CA 1
ATOM 703 C C . PHE A 1 90 ? -10.830 2.705 1.210 1.00 96.12 90 PHE A C 1
ATOM 705 O O . PHE A 1 90 ? -11.327 3.498 2.010 1.00 96.12 90 PHE A O 1
ATOM 712 N N . LEU A 1 91 ? -9.874 3.053 0.345 1.00 94.38 91 LEU A N 1
ATOM 713 C CA . LEU A 1 91 ? -9.259 4.384 0.295 1.00 94.38 91 LEU A CA 1
ATOM 714 C C . LEU A 1 91 ? -10.172 5.453 -0.323 1.00 94.38 91 LEU A C 1
ATOM 716 O O . LEU A 1 91 ? -9.978 6.635 -0.063 1.00 94.38 91 LEU A O 1
ATOM 720 N N . LYS A 1 92 ? -11.164 5.058 -1.131 1.00 90.25 92 LYS A N 1
ATOM 721 C CA . LYS A 1 92 ? -12.168 5.971 -1.706 1.00 90.25 92 LYS A CA 1
ATOM 722 C C . LYS A 1 92 ? -13.225 6.440 -0.692 1.00 90.25 92 LYS A C 1
ATOM 724 O O . LYS A 1 92 ? -13.870 7.458 -0.931 1.00 90.25 92 LYS A O 1
ATOM 729 N N . LYS A 1 93 ? -13.450 5.671 0.378 1.00 70.38 93 LYS A N 1
ATOM 730 C CA . LYS A 1 93 ? -14.449 5.944 1.425 1.00 70.38 93 LYS A CA 1
ATOM 731 C C . LYS A 1 93 ? -13.868 6.802 2.531 1.00 70.38 93 LYS A C 1
ATOM 733 O O . LYS A 1 93 ? -14.589 7.689 3.021 1.00 70.38 93 LYS A O 1
#

Radius of gyration: 11.84 Å; Cα contacts (8 Å, |Δi|>4): 103; chains: 1; bounding box: 27×26×29 Å

Nearest PDB structures (foldseek):
  1zel-assembly1_A  TM=5.826E-01  e=4.580E+00  Mycobacterium tuberculosis H37Rv

Secondary structure (DSSP, 8-state):
-HHHHTT-HHHHHHHHT----THHHHHHHHHHHHHHHHH-HHHHHHHHTT--HHHHHHHHHHHHHHHHH---TTTTT--HHHH-HHHHHHHT-

Sequence (93 aa):
MESALSGDIDSIKKLSLLEFNDAVRYVHGAVIVDLILQIGEQKYLGSILSTNQEQKYLIKTYLDIGLSYGNNPKVMGTELQDIFHSIYAFLKK

pLDDT: mean 87.3, std 10.1, range [57.78, 96.88]

Mean predicted aligned error: 4.74 Å